Protein 2D68 (pdb70)

B-factor: mean 16.49, std 8.66, range [6.91, 99.99]

CATH classification: 1.20.960.40

Sequence (152 aa):
VNESLKKFLNTKDGRLVASLVAEFLQFFNLDFTLAVFQPETSTLEGRENLARDLGIIEAEGTVGGPLLLEVIRRWNESLKKFLNTKDGRLVASLVAEFLQFFNLDFTLAVFQPETSTLQGLEGRENLARDLGIIEAEGTVGGPLLLEVIRRW

InterPro domains:
  IPR006594 LIS1 homology motif [PS50896] (70-102)
  IPR018993 FGFR1 oncogene partner (FOP), N-terminal dimerisation domain [PF09398] (54-134)

Organism: Homo sapiens (NCBI:txid9606)

Foldseek 3Di:
DDPVLVVLCVDPVSQLVVQLVVQQCVLVVVPVVVVCVCVVSVHHDDDVVSCVVVVHDDDPVCPNHRNVVVVVVVD/DVVLVVLCVDPVSLLVVLLVLQQCVLVVVPVVNVCVCVVSVNVVHGDDQVVSCVVVVHDDDPVCPNHRNVVVVVVVD

Nearest PDB structures (foldseek):
  2d68-assembly1_B  TM=1.013E+00  e=7.608E-12  Homo sapiens
  2d68-assembly1_A  TM=9.938E-01  e=1.439E-10  Homo sapi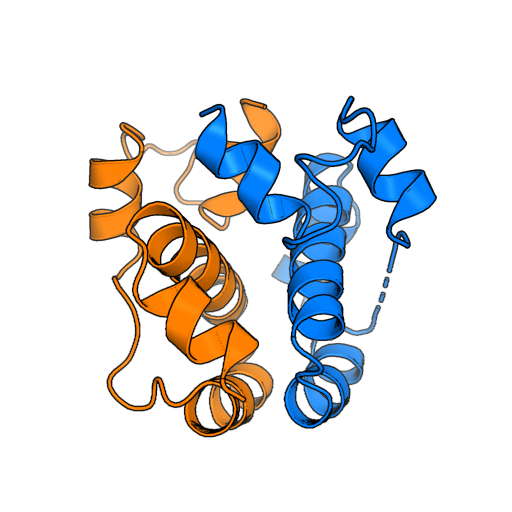ens
  2xtc-assembly1_A-2  TM=5.990E-01  e=2.863E+00  Homo sapiens
  2d68-assembly1_A  TM=1.014E+00  e=6.536E-12  Homo sapiens
  2d68-assembly1_B  TM=9.938E-01  e=3.620E-11  Homo sapiens

GO terms:
  GO:0005515 protein binding (F, IPI)
  GO:0005814 centriole (C, IDA)
  GO:0005813 centrosome (C, IDA)
  GO:0005829 cytosol (C, TAS)
  GO:0036064 ciliary basal body (C, IDA)
  GO:0048471 perinuclear region of cytoplasm (C, IDA)
  GO:0005634 nucleus (C, IDA)
  GO:0030292 protein tyrosine kinase inhibitor activity (F, IDA)
  GO:0042803 protein homodimerization activity (F, IDA)
  GO:0030307 positive regulation of cell growth (P, IDA)
  GO:0030335 positive regulation of cell migration (P, IDA)
  GO:0006469 negative regulation of protein kinase activity (P, IDA)
  GO:0008284 positive regulation of cell population proliferation (P, IDA)
  GO:0019901 protein kinase binding (F, IPI)

Radius of gyration: 14.29 Å; Cα contacts (8 Å, |Δi|>4): 156; chains: 2; bounding box: 35×33×36 Å

Secondary structure (DSSP, 8-state):
--HHHHHHHTSHHHHHHHHHHHHHHHHTT-HHHHHHHHHHHT----HHHHHHHTTPPP-TTTTTS-HHHHHHHH-/-HHHHHHHTSHHHHHHHHHHHHHHHHTT-HHHHHHHHHHHT-TT----HHHHHHHHTPPP-HHHHTS-HHHHHHHT-

Structure (mmCIF, N/CA/C/O backbone):
data_2D68
#
_entry.id   2D68
#
_cell.length_a   47.840
_cell.length_b   92.180
_cell.length_c   37.110
_cell.angle_alpha   90.00
_cell.angle_beta   90.00
_cell.angle_gamma   90.00
#
_symmetry.space_group_name_H-M   'P 21 21 2'
#
loop_
_entity.id
_entity.type
_entity.pdbx_description
1 polymer FOP
2 water water
#
loop_
_atom_site.group_PDB
_atom_site.id
_atom_site.type_symbol
_atom_site.label_atom_id
_atom_site.label_alt_id
_atom_site.label_comp_id
_atom_site.label_asym_id
_atom_site.label_entity_id
_atom_site.label_seq_id
_atom_site.pdbx_PDB_ins_code
_atom_site.Cartn_x
_atom_site.Cartn_y
_atom_site.Cartn_z
_atom_site.occupancy
_atom_site.B_iso_or_equiv
_atom_site.auth_seq_id
_atom_site.auth_comp_id
_atom_site.auth_asym_id
_atom_site.auth_atom_id
_atom_site.pdbx_PDB_model_num
ATOM 1 N N . VAL A 1 5 ? 7.079 -0.814 7.182 1.00 30.08 58 VAL A N 1
ATOM 2 C CA . VAL A 1 5 ? 8.191 0.155 7.420 1.00 30.24 58 VAL A CA 1
ATOM 3 C C . VAL A 1 5 ? 7.876 1.574 6.919 1.00 29.84 58 VAL A C 1
ATOM 4 O O . VAL A 1 5 ? 7.317 1.771 5.827 1.00 30.30 58 VAL A O 1
ATOM 8 N N . ASN A 1 6 ? 8.254 2.551 7.741 1.00 28.84 59 ASN A N 1
ATOM 9 C CA . ASN A 1 6 ? 8.039 3.971 7.478 1.00 27.76 59 ASN A CA 1
ATOM 10 C C . ASN A 1 6 ? 9.233 4.594 6.726 1.00 27.73 59 ASN A C 1
ATOM 11 O O . ASN A 1 6 ? 10.305 4.754 7.300 1.00 27.53 59 ASN A O 1
ATOM 16 N N . GLU A 1 7 ? 9.041 4.946 5.453 1.00 27.30 60 GLU A N 1
ATOM 17 C CA . GLU A 1 7 ? 10.140 5.428 4.588 1.00 26.80 60 GLU A CA 1
ATOM 18 C C . GLU A 1 7 ? 10.721 6.805 4.958 1.00 25.65 60 GLU A C 1
ATOM 19 O O . GLU A 1 7 ? 11.950 7.005 4.920 1.00 25.78 60 GLU A O 1
ATOM 25 N N . SER A 1 8 ? 9.846 7.747 5.312 1.00 23.62 61 SER A N 1
ATOM 26 C CA . SER A 1 8 ? 10.266 9.052 5.811 1.00 21.50 61 SER A CA 1
ATOM 27 C C . SER A 1 8 ? 11.085 8.842 7.080 1.00 19.67 61 SER A C 1
ATOM 28 O O . SER A 1 8 ? 12.160 9.431 7.234 1.00 19.25 61 SER A O 1
ATOM 31 N N . LEU A 1 9 ? 10.592 7.982 7.969 1.00 16.90 62 LEU A N 1
ATOM 32 C CA . LEU A 1 9 ? 11.318 7.659 9.205 1.00 15.76 62 LEU A CA 1
ATOM 33 C C . LEU A 1 9 ? 12.617 6.875 8.979 1.00 15.60 62 LEU A C 1
ATOM 34 O O . LEU A 1 9 ? 13.632 7.122 9.653 1.00 14.93 62 LEU A O 1
ATOM 39 N N . LYS A 1 10 ? 12.584 5.915 8.052 1.00 15.07 63 LYS A N 1
ATOM 40 C CA . LYS A 1 10 ? 13.786 5.161 7.699 1.00 15.43 63 LYS A CA 1
ATOM 41 C C . LYS A 1 10 ? 14.915 6.091 7.251 1.00 14.86 63 LYS A C 1
ATOM 42 O O . LYS A 1 10 ? 16.049 5.967 7.723 1.00 15.33 63 LYS A O 1
ATOM 48 N N . LYS A 1 11 ? 14.601 7.022 6.347 1.00 15.08 64 LYS A N 1
ATOM 49 C CA . LYS A 1 11 ? 15.603 7.965 5.847 1.00 15.29 64 LYS A CA 1
ATOM 50 C C . LYS A 1 11 ? 16.125 8.814 7.013 1.00 14.87 64 LYS A C 1
ATOM 51 O O . LYS A 1 11 ? 17.331 9.019 7.155 1.00 14.53 64 LYS A O 1
ATOM 57 N N . PHE A 1 12 ? 15.198 9.267 7.857 1.00 13.99 65 PHE A N 1
ATOM 58 C CA . PHE A 1 12 ? 15.523 10.079 9.030 1.00 12.55 65 PHE A CA 1
ATOM 59 C C . PHE A 1 12 ? 16.481 9.367 9.975 1.00 12.48 65 PHE A C 1
ATOM 60 O O . PHE A 1 12 ? 17.458 9.955 10.459 1.00 11.86 65 PHE A O 1
ATOM 68 N N . LEU A 1 13 ? 16.172 8.110 10.269 1.00 12.77 66 LEU A N 1
ATOM 69 C CA . LEU A 1 13 ? 17.001 7.297 11.147 1.00 13.50 66 LEU A CA 1
ATOM 70 C C . LEU A 1 13 ? 18.390 7.027 10.581 1.00 13.93 66 LEU A C 1
ATOM 71 O O . LEU A 1 13 ? 19.304 6.683 11.341 1.00 14.98 66 LEU A O 1
ATOM 76 N N . ASN A 1 14 ? 18.536 7.167 9.258 1.00 13.87 67 ASN A N 1
ATOM 77 C CA . ASN A 1 14 ? 19.827 6.978 8.593 1.00 14.45 67 ASN A CA 1
ATOM 78 C C . ASN A 1 14 ? 20.649 8.279 8.483 1.00 14.14 67 ASN A C 1
ATOM 79 O O . ASN A 1 14 ? 21.647 8.338 7.752 1.00 15.04 67 ASN A O 1
ATOM 84 N N . THR A 1 15 ? 20.217 9.317 9.199 1.00 12.87 68 THR A N 1
ATOM 85 C CA . THR A 1 15 ? 20.972 10.568 9.322 1.00 12.36 68 THR A CA 1
ATOM 86 C C . THR A 1 15 ? 21.586 10.633 10.723 1.00 12.28 68 THR A C 1
ATOM 87 O O . THR A 1 15 ? 21.065 10.021 11.682 1.00 11.89 68 THR A O 1
ATOM 91 N N . LYS A 1 16 ? 22.692 11.366 10.844 1.00 12.00 69 LYS A N 1
ATOM 92 C CA . LYS A 1 16 ? 23.350 11.535 12.147 1.00 12.57 69 LYS A CA 1
ATOM 93 C C . LYS A 1 16 ? 22.402 12.164 13.170 1.00 12.20 69 LYS A C 1
ATOM 94 O O . LYS A 1 16 ? 22.175 11.621 14.268 1.00 13.10 69 LYS A O 1
ATOM 98 N N . ASP A 1 17 ? 21.827 13.301 12.805 1.00 11.68 70 ASP A N 1
ATOM 99 C CA . ASP A 1 17 ? 20.951 14.013 13.746 1.00 11.18 70 ASP A CA 1
ATOM 100 C C . ASP A 1 17 ? 19.676 13.214 14.005 1.00 10.74 70 ASP A C 1
ATOM 101 O O . ASP A 1 17 ? 19.168 13.192 15.132 1.00 9.83 70 ASP A O 1
ATOM 106 N N . GLY A 1 18 ? 19.187 12.517 12.982 1.00 10.50 71 GLY A N 1
ATOM 107 C CA . GLY A 1 18 ? 17.970 11.706 13.128 1.00 10.06 71 GLY A CA 1
ATOM 108 C C . GLY A 1 18 ? 18.109 10.590 14.151 1.00 10.22 71 GLY A C 1
ATOM 109 O O . GLY A 1 18 ? 17.218 10.376 14.997 1.00 10.00 71 GLY A O 1
ATOM 110 N N . ARG A 1 19 ? 19.237 9.891 14.092 1.00 9.69 72 ARG A N 1
ATOM 111 C CA . ARG A 1 19 ? 19.501 8.836 15.058 1.00 10.66 72 ARG A CA 1
ATOM 112 C C . ARG A 1 19 ? 19.577 9.412 16.469 1.00 10.31 72 ARG A C 1
ATOM 113 O O . ARG A 1 19 ? 19.045 8.813 17.408 1.00 10.31 72 ARG A O 1
ATOM 121 N N . LEU A 1 20 ? 20.217 10.573 16.614 1.00 10.19 73 LEU A N 1
ATOM 122 C CA . LEU A 1 20 ? 20.296 11.215 17.938 1.00 9.93 73 LEU A CA 1
ATOM 123 C C . LEU A 1 20 ? 18.892 11.566 18.457 1.00 9.87 73 LEU A C 1
ATOM 124 O O . LEU A 1 20 ? 18.562 11.305 19.638 1.00 10.15 73 LEU A O 1
ATOM 129 N N . VAL A 1 21 ? 18.067 12.139 17.579 1.00 8.75 74 VAL A N 1
ATOM 130 C CA . VAL A 1 21 ? 16.694 12.509 17.971 1.00 9.15 74 VAL A CA 1
ATOM 131 C C . VAL A 1 21 ? 15.916 11.274 18.429 1.00 9.09 74 VAL A C 1
ATOM 132 O O . VAL A 1 21 ? 15.309 11.272 19.508 1.00 8.90 74 VAL A O 1
ATOM 136 N N . ALA A 1 22 ? 15.937 10.210 17.627 1.00 9.29 75 ALA A N 1
ATOM 137 C CA . ALA A 1 22 ? 15.180 9.004 17.982 1.00 9.65 75 ALA A CA 1
ATOM 138 C C . ALA A 1 22 ? 15.700 8.395 19.289 1.00 9.84 75 ALA A C 1
ATOM 139 O O . ALA A 1 22 ? 14.900 7.941 20.127 1.00 9.19 75 ALA A O 1
ATOM 141 N N . SER A 1 23 ? 17.021 8.432 19.474 1.00 9.35 76 SER A N 1
ATOM 142 C CA . SER A 1 23 ? 17.629 7.889 20.707 1.00 9.96 76 SER A CA 1
ATOM 143 C C . SER A 1 23 ? 17.195 8.703 21.930 1.00 8.71 76 SER A C 1
ATOM 144 O O . SER A 1 23 ? 16.927 8.137 23.000 1.00 10.08 76 SER A O 1
ATOM 147 N N . LEU A 1 24 ? 17.085 10.019 21.761 1.00 8.36 77 LEU A N 1
ATOM 148 C CA . LEU A 1 24 ? 16.577 10.891 22.829 1.00 8.39 77 LEU A CA 1
ATOM 149 C C . LEU A 1 24 ? 15.113 10.614 23.179 1.00 7.50 77 LEU A C 1
A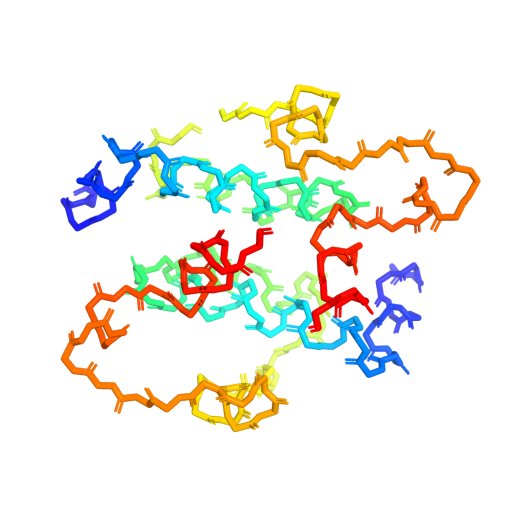TOM 150 O O . LEU A 1 24 ? 14.750 10.618 24.345 1.00 7.71 77 LEU A O 1
ATOM 155 N N . VAL A 1 25 ? 14.281 10.367 22.167 1.00 7.95 78 VAL A N 1
ATOM 156 C CA . VAL A 1 25 ? 12.871 10.017 22.400 1.00 7.14 78 VAL A CA 1
ATOM 157 C C . VAL A 1 25 ? 12.784 8.694 23.170 1.00 7.78 78 VAL A C 1
ATOM 158 O O . VAL A 1 25 ? 12.102 8.614 24.198 1.00 8.00 78 VAL A O 1
ATOM 162 N N . ALA A 1 26 ? 13.494 7.663 22.696 1.00 7.90 79 ALA A N 1
ATOM 163 C CA . ALA A 1 26 ? 13.502 6.382 23.394 1.00 8.79 79 ALA A CA 1
ATOM 164 C C . ALA A 1 26 ? 14.020 6.509 24.832 1.00 8.33 79 ALA A C 1
ATOM 165 O O . ALA A 1 26 ? 13.453 5.912 25.755 1.00 9.27 79 ALA A O 1
ATOM 167 N N . GLU A 1 27 ? 15.069 7.312 25.035 1.00 8.82 80 GLU A N 1
ATOM 168 C CA . GLU A 1 27 ? 15.607 7.488 26.398 1.00 9.36 80 GLU A CA 1
ATOM 169 C C . GLU A 1 27 ? 14.575 8.181 27.298 1.00 9.16 80 GLU A C 1
ATOM 170 O O . GLU A 1 27 ? 14.481 7.875 28.485 1.00 9.10 80 GLU A O 1
ATOM 176 N N . PHE A 1 28 ? 13.807 9.115 26.738 1.00 8.15 81 PHE A N 1
ATOM 177 C CA . PHE A 1 28 ? 12.747 9.773 27.509 1.00 7.55 81 PHE A CA 1
ATOM 178 C C . PHE A 1 28 ? 11.713 8.740 27.968 1.00 7.65 81 PHE A C 1
ATOM 179 O O . PHE A 1 28 ? 11.308 8.727 29.129 1.00 9.29 81 PHE A O 1
ATOM 187 N N . LEU A 1 29 ? 11.307 7.868 27.048 1.00 7.72 82 LEU A N 1
ATOM 188 C CA . LEU A 1 29 ? 10.302 6.853 27.360 1.00 8.50 82 LEU A CA 1
ATOM 189 C C . LEU A 1 29 ? 10.813 5.923 28.444 1.00 9.53 82 LEU A C 1
ATOM 190 O O . LEU A 1 29 ? 10.088 5.585 29.382 1.00 10.18 82 LEU A O 1
ATOM 195 N N . GLN A 1 30 ? 12.083 5.540 28.331 1.00 9.37 83 GLN A N 1
ATOM 196 C CA . GLN A 1 30 ? 12.700 4.656 29.317 1.00 11.44 83 GLN A CA 1
ATOM 197 C C . GLN A 1 30 ? 12.766 5.332 30.668 1.00 10.69 83 GLN A C 1
ATOM 198 O O . GLN A 1 30 ? 12.505 4.698 31.696 1.00 11.08 83 GLN A O 1
ATOM 204 N N . PHE A 1 31 ? 13.108 6.619 30.676 1.00 10.06 84 PHE A N 1
ATOM 205 C CA . PHE A 1 31 ? 13.322 7.331 31.924 1.00 10.34 84 PHE A CA 1
ATOM 206 C C . PHE A 1 31 ? 12.063 7.367 32.784 1.00 10.71 84 PHE A C 1
ATOM 207 O O . PHE A 1 31 ? 12.137 7.274 34.016 1.00 11.39 84 PHE A O 1
ATOM 215 N N . PHE A 1 32 ? 10.913 7.490 32.134 1.00 10.50 85 PHE A N 1
ATOM 216 C CA . PHE A 1 3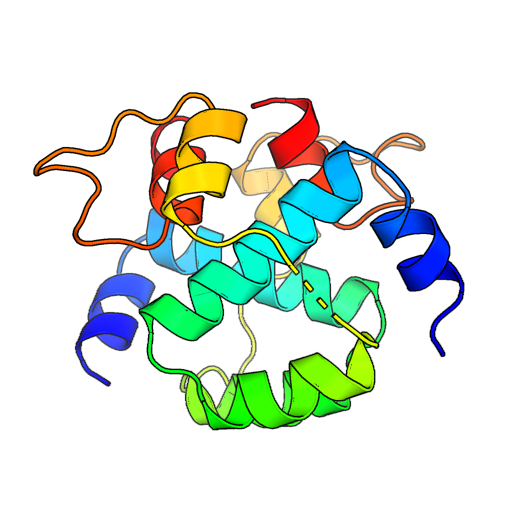2 ? 9.639 7.553 32.863 1.00 10.92 85 PHE A CA 1
ATOM 217 C C . PHE A 1 32 ? 8.897 6.217 32.869 1.00 11.16 85 PHE A C 1
ATOM 218 O O . PHE A 1 32 ? 7.700 6.171 33.173 1.00 11.34 85 PHE A O 1
ATOM 226 N N . ASN A 1 33 ? 9.627 5.139 32.564 1.00 11.23 86 ASN A N 1
ATOM 227 C CA . ASN A 1 33 ? 9.060 3.780 32.577 1.00 12.14 86 ASN A CA 1
ATOM 228 C C . ASN A 1 33 ? 7.762 3.701 31.783 1.00 12.16 86 ASN A C 1
ATOM 229 O O . ASN A 1 33 ? 6.760 3.098 32.223 1.00 12.40 86 ASN A O 1
ATOM 234 N N . LEU A 1 34 ? 7.796 4.295 30.593 1.00 11.49 87 LEU A N 1
ATOM 235 C CA . LEU A 1 34 ? 6.631 4.295 29.719 1.00 10.39 87 LEU A CA 1
ATOM 236 C C . LEU A 1 34 ? 6.712 3.026 28.873 1.00 11.14 87 LEU A C 1
ATOM 237 O O . LEU A 1 34 ? 6.955 3.049 27.663 1.00 11.00 87 LEU A O 1
ATOM 242 N N . ASP A 1 35 ? 6.525 1.905 29.561 1.00 11.63 88 ASP A N 1
ATOM 243 C CA . ASP A 1 35 ? 6.859 0.613 28.995 1.00 12.57 88 ASP A CA 1
ATOM 244 C C . ASP A 1 35 ? 5.867 0.131 27.956 1.00 12.00 88 ASP A C 1
ATOM 245 O O . ASP A 1 35 ? 6.260 -0.539 27.000 1.00 12.23 88 ASP A O 1
ATOM 250 N N . PHE A 1 36 ? 4.597 0.479 28.129 1.00 11.77 89 PHE A N 1
ATOM 251 C CA . PHE A 1 36 ? 3.617 0.126 27.101 1.00 11.94 89 PHE A CA 1
ATOM 252 C C . PHE A 1 36 ? 3.864 0.936 25.835 1.00 11.26 89 PHE A C 1
ATOM 253 O O . PHE A 1 36 ? 3.763 0.409 24.722 1.00 11.58 89 PHE A O 1
ATOM 261 N N . THR A 1 37 ? 4.231 2.210 26.008 1.00 11.10 90 THR A N 1
ATOM 262 C CA . THR A 1 37 ? 4.579 3.046 24.865 1.00 10.55 90 THR A CA 1
ATOM 263 C C . THR A 1 37 ? 5.785 2.474 24.134 1.00 10.30 90 THR A C 1
ATOM 264 O O . THR A 1 37 ? 5.780 2.399 22.895 1.00 10.84 90 THR A O 1
ATOM 268 N N . LEU A 1 38 ? 6.795 2.046 24.891 1.00 10.49 91 LEU A N 1
ATOM 269 C CA . LEU A 1 38 ? 7.971 1.435 24.286 1.00 11.19 91 LEU A CA 1
ATOM 270 C C . LEU A 1 38 ? 7.625 0.172 23.509 1.00 10.60 91 LEU A C 1
ATOM 271 O O . LEU A 1 38 ? 8.230 -0.085 22.460 1.00 12.22 91 LEU A O 1
ATOM 276 N N . ALA A 1 39 ? 6.659 -0.602 24.015 1.00 11.29 92 ALA A N 1
ATOM 277 C CA . ALA A 1 39 ? 6.265 -1.861 23.375 1.00 11.95 92 ALA A CA 1
ATOM 278 C C . ALA A 1 39 ? 5.707 -1.652 21.968 1.00 12.27 92 ALA A C 1
ATOM 279 O O . ALA A 1 39 ? 5.829 -2.531 21.102 1.00 12.86 92 ALA A O 1
ATOM 281 N N . VAL A 1 40 ? 5.082 -0.491 21.750 1.00 11.81 93 VAL A N 1
ATOM 282 C CA . VAL A 1 40 ? 4.577 -0.116 20.433 1.00 11.60 93 VAL A CA 1
ATOM 283 C C . VAL A 1 40 ? 5.602 0.687 19.617 1.00 11.70 93 VAL A C 1
ATOM 284 O O . VAL A 1 40 ? 5.706 0.513 18.403 1.00 12.07 93 VAL A O 1
ATOM 288 N N . PHE A 1 41 ? 6.362 1.540 20.297 1.00 10.97 94 PHE A N 1
ATOM 289 C CA . PHE A 1 41 ? 7.379 2.370 19.653 1.00 12.28 94 PHE A CA 1
ATOM 290 C C . PHE A 1 41 ? 8.398 1.529 18.890 1.00 12.61 94 PHE A C 1
ATOM 291 O O . PHE A 1 41 ? 8.714 1.830 17.740 1.00 12.69 94 PHE A O 1
ATOM 299 N N . GLN A 1 42 ? 8.889 0.470 19.532 1.00 13.30 95 GLN A N 1
ATOM 300 C CA . GLN A 1 42 ? 9.900 -0.388 18.947 1.00 15.33 95 GLN A CA 1
ATOM 301 C C . GLN A 1 42 ? 9.451 -0.971 17.575 1.00 14.69 95 GLN A C 1
ATOM 302 O O . GLN A 1 42 ? 10.092 -0.702 16.550 1.00 16.26 95 GLN A O 1
ATOM 308 N N . PRO A 1 43 ? 8.327 -1.707 17.526 1.00 14.46 96 PRO A N 1
ATOM 309 C CA . PRO A 1 43 ? 7.898 -2.156 16.196 1.00 13.99 96 PRO A CA 1
ATOM 310 C C . PRO A 1 43 ? 7.420 -1.070 15.227 1.00 13.92 96 PRO A C 1
ATOM 311 O O . PRO A 1 43 ? 7.605 -1.228 14.014 1.00 15.17 96 PRO A O 1
ATOM 315 N N . GLU A 1 44 ? 6.817 0.013 15.723 1.00 13.33 97 GLU A N 1
ATOM 316 C CA . GLU A 1 44 ? 6.250 0.998 14.808 1.00 13.22 97 GLU A CA 1
ATOM 317 C C . GLU A 1 44 ? 7.376 1.758 14.109 1.00 13.29 97 GLU A C 1
ATOM 318 O O . GLU A 1 44 ? 7.204 2.226 12.970 1.00 13.98 97 GLU A O 1
ATOM 324 N N . THR A 1 45 ? 8.522 1.871 14.783 1.00 13.35 98 THR A N 1
ATOM 325 C CA . THR A 1 45 ? 9.686 2.588 14.225 1.00 14.44 98 THR A CA 1
ATOM 326 C C . THR A 1 45 ? 10.743 1.682 13.587 1.00 16.13 98 THR A C 1
ATOM 327 O O . THR A 1 45 ? 11.730 2.171 13.017 1.00 16.74 98 THR A O 1
ATOM 331 N N . SER A 1 46 ? 10.544 0.369 13.699 1.00 17.73 99 SER A N 1
ATOM 332 C CA . SER A 1 46 ? 11.531 -0.621 13.253 1.00 19.74 99 SER A CA 1
ATOM 333 C C . SER A 1 46 ? 12.899 -0.436 13.928 1.00 21.14 99 SER A C 1
ATOM 334 O O . SER A 1 46 ? 13.940 -0.708 13.321 1.00 22.15 99 SER A O 1
ATOM 337 N N . THR A 1 47 ? 12.894 0.027 15.179 1.00 22.10 100 THR A N 1
ATOM 338 C CA . THR A 1 47 ? 14.135 0.203 15.948 1.00 23.29 100 THR A CA 1
ATOM 339 C C . THR A 1 47 ? 14.306 -0.908 16.991 1.00 24.76 100 THR A C 1
ATOM 340 O O . THR A 1 47 ? 13.619 -0.934 18.027 1.00 27.13 100 THR A O 1
ATOM 344 N N . LEU A 1 51 ? 18.673 1.586 19.339 1.00 24.24 104 LEU A N 1
ATOM 345 C CA . LEU A 1 51 ? 19.076 2.982 19.465 1.00 24.20 104 LEU A CA 1
ATOM 346 C C . LEU A 1 51 ? 20.146 3.176 20.544 1.00 24.82 104 LEU A C 1
ATOM 347 O O . LEU A 1 51 ? 20.434 2.262 21.323 1.00 25.05 104 LEU A O 1
ATOM 352 N N . GLU A 1 52 ? 20.739 4.367 20.584 1.00 25.45 105 GLU A N 1
ATOM 353 C CA . GLU A 1 52 ? 21.858 4.632 21.490 1.00 25.72 105 GLU A CA 1
ATOM 354 C C . GLU A 1 52 ? 21.396 4.775 22.935 1.00 25.04 105 GLU A C 1
ATOM 355 O O . GLU A 1 52 ? 20.498 5.568 23.219 1.00 25.25 105 GLU A O 1
ATOM 361 N N . GLY A 1 53 ? 22.016 4.009 23.835 1.00 24.11 106 GLY A N 1
ATOM 362 C CA . GLY A 1 53 ? 21.693 4.035 25.268 1.00 22.69 106 GLY A CA 1
ATOM 363 C C . GLY A 1 53 ? 22.181 5.316 25.922 1.00 21.19 106 GLY A C 1
ATOM 364 O O . GLY A 1 53 ? 22.935 6.071 25.306 1.00 20.52 106 GLY A O 1
ATOM 365 N N . ARG A 1 54 ? 21.770 5.551 27.174 1.00 20.73 107 ARG A N 1
ATOM 366 C CA . ARG A 1 54 ? 22.025 6.839 27.846 1.00 18.71 107 ARG A CA 1
ATOM 367 C C . ARG A 1 54 ? 23.490 7.293 27.978 1.00 18.86 107 ARG A C 1
ATOM 368 O O . ARG A 1 54 ? 23.774 8.445 27.694 1.00 17.01 107 ARG A O 1
ATOM 376 N N . GLU A 1 55 ? 24.398 6.418 28.421 1.00 18.82 108 GLU A N 1
ATOM 377 C CA . GLU A 1 55 ? 25.824 6.774 28.538 1.00 19.83 108 GLU A CA 1
ATOM 378 C C . GLU A 1 55 ? 26.418 7.264 27.210 1.00 18.79 108 GLU A C 1
ATOM 379 O O . GLU A 1 55 ? 27.053 8.325 27.164 1.00 18.76 108 GLU A O 1
ATOM 385 N N . ASN A 1 56 ? 26.223 6.486 26.144 1.00 18.38 109 ASN A N 1
ATOM 386 C CA . ASN A 1 56 ? 26.724 6.847 24.814 1.00 17.74 109 ASN A CA 1
ATOM 387 C C . ASN A 1 56 ? 26.044 8.105 24.275 1.00 16.06 109 ASN A C 1
ATOM 388 O O . ASN A 1 56 ? 26.681 8.953 23.642 1.00 15.43 109 ASN A O 1
ATOM 393 N N . LEU A 1 57 ? 24.750 8.231 24.556 1.00 14.51 110 LEU A N 1
ATOM 394 C CA . LEU A 1 57 ? 23.983 9.367 24.119 1.00 13.74 110 LEU A CA 1
ATOM 395 C C . LEU A 1 57 ? 24.434 10.654 24.804 1.00 13.13 110 LEU A C 1
ATOM 396 O O . LEU A 1 57 ? 24.554 11.685 24.143 1.00 13.13 110 LEU A O 1
ATOM 401 N N . ALA A 1 58 ? 24.669 10.605 26.120 1.00 12.41 111 ALA A N 1
ATOM 402 C CA . ALA A 1 58 ? 25.151 11.793 26.826 1.00 12.88 111 ALA A CA 1
ATOM 403 C C . ALA A 1 58 ? 26.501 12.223 26.252 1.00 13.39 111 ALA A C 1
ATOM 404 O O . ALA A 1 58 ? 26.715 13.398 25.995 1.00 13.43 111 ALA A O 1
ATOM 406 N N . ARG A 1 59 ? 27.384 11.259 26.012 1.00 15.03 112 ARG A N 1
ATOM 407 C CA . ARG A 1 59 ? 28.680 11.570 25.398 1.00 16.42 112 ARG A CA 1
ATOM 408 C C . ARG A 1 59 ? 28.494 12.244 24.025 1.00 16.00 112 ARG A C 1
ATOM 409 O O . ARG A 1 59 ? 29.129 13.268 23.722 1.00 16.59 112 ARG A O 1
ATOM 417 N N . ASP A 1 60 ? 27.598 11.694 23.209 1.00 16.08 113 ASP A N 1
ATOM 418 C CA . ASP A 1 60 ? 27.379 12.227 21.861 1.00 16.81 113 ASP A CA 1
ATOM 419 C C . ASP A 1 60 ? 26.863 13.666 21.913 1.00 16.38 113 ASP A C 1
ATOM 420 O O . ASP A 1 60 ? 27.151 14.485 21.031 1.00 16.47 113 ASP A O 1
ATOM 425 N N . LEU A 1 61 ? 26.140 13.983 22.982 1.00 14.62 114 LEU A N 1
ATOM 426 C CA . LEU A 1 61 ? 25.477 15.272 23.123 1.00 14.18 114 LEU A CA 1
ATOM 427 C C . LEU A 1 61 ? 26.282 16.253 23.954 1.00 13.77 114 LEU A C 1
ATOM 428 O O . LEU A 1 61 ? 25.819 17.357 24.233 1.00 13.44 114 LEU A O 1
ATOM 433 N N . GLY A 1 62 ? 27.476 15.830 24.369 1.00 13.83 115 GLY A N 1
ATOM 434 C CA . GLY A 1 62 ? 28.364 16.696 25.140 1.00 14.56 115 GLY A CA 1
ATOM 435 C C . GLY A 1 62 ? 27.799 17.026 26.508 1.00 15.30 115 GLY A C 1
ATOM 436 O O . GLY A 1 62 ? 28.032 18.116 27.038 1.00 15.59 115 GLY A O 1
ATOM 437 N N . ILE A 1 63 ? 27.034 16.083 27.060 1.00 14.40 116 ILE A N 1
ATOM 438 C CA . ILE A 1 63 ? 26.420 16.245 28.374 1.00 15.55 116 ILE A CA 1
ATOM 439 C C . ILE A 1 63 ? 27.236 15.438 29.383 1.00 15.43 116 ILE A C 1
ATOM 440 O O . ILE A 1 63 ? 27.397 14.215 29.254 1.00 15.44 116 ILE A O 1
ATOM 445 N N . ILE A 1 64 ? 27.771 16.137 30.383 1.00 16.91 117 ILE A N 1
ATOM 446 C CA . ILE A 1 64 ? 28.533 15.484 31.439 1.00 17.79 117 ILE A CA 1
ATOM 447 C C . ILE A 1 64 ? 27.553 15.148 32.556 1.00 18.00 117 ILE A C 1
ATOM 448 O O . ILE A 1 64 ? 26.946 16.039 33.144 1.00 18.04 117 ILE A O 1
ATOM 453 N N . GLU A 1 65 ? 27.386 13.855 32.813 1.00 18.20 118 GLU A N 1
ATOM 454 C CA . GLU A 1 65 ? 26.435 13.388 33.818 1.00 18.71 118 GLU A CA 1
ATOM 455 C C . GLU A 1 65 ? 26.896 13.722 35.225 1.00 18.94 118 GLU A C 1
ATOM 456 O O . GLU A 1 65 ? 28.046 13.448 35.602 1.00 19.51 118 GLU A O 1
ATOM 462 N N . ALA A 1 66 ? 25.990 14.340 35.981 1.00 18.05 119 ALA A N 1
ATOM 463 C CA . ALA A 1 66 ? 26.270 14.780 37.348 1.00 17.62 119 ALA A CA 1
ATOM 464 C C . ALA A 1 66 ? 24.985 14.828 38.171 1.00 17.56 119 ALA A C 1
ATOM 465 O O . ALA A 1 66 ? 23.907 14.484 37.683 1.00 16.72 119 ALA A O 1
ATOM 467 N N . GLU A 1 67 ? 25.101 15.281 39.415 1.00 17.41 120 GLU A N 1
ATOM 468 C CA . GLU A 1 67 ? 23.946 15.381 40.307 1.00 17.73 120 GLU A CA 1
ATOM 469 C C . GLU A 1 67 ? 22.766 16.118 39.673 1.00 16.76 120 GLU A C 1
ATOM 470 O O . GLU A 1 67 ? 21.614 15.731 39.871 1.00 16.15 120 GLU A O 1
ATOM 476 N N . GLY A 1 68 ? 23.061 17.157 38.891 1.00 16.20 121 GLY A N 1
ATOM 477 C CA . GLY A 1 68 ? 22.032 17.997 38.309 1.00 16.12 121 GLY A CA 1
ATOM 478 C C . GLY A 1 68 ? 21.370 17.439 37.068 1.00 16.11 121 GLY A C 1
ATOM 479 O O . GLY A 1 68 ? 20.382 18.010 36.604 1.00 16.81 121 GLY A O 1
ATOM 480 N N . THR A 1 69 ? 21.906 16.344 36.527 1.00 15.59 122 THR A N 1
ATOM 481 C CA . THR A 1 69 ? 21.352 15.765 35.284 1.00 14.93 122 THR A CA 1
ATOM 482 C C . THR A 1 69 ? 20.701 14.392 35.489 1.00 14.96 122 THR A C 1
ATOM 483 O O . THR A 1 69 ? 19.786 14.006 34.737 1.00 14.49 122 THR A O 1
ATOM 487 N N . VAL A 1 70 ? 21.172 13.649 36.489 1.00 14.52 123 VAL A N 1
ATOM 488 C CA . VAL A 1 70 ? 20.759 12.249 36.666 1.00 14.97 123 VAL A CA 1
ATOM 489 C C . VAL A 1 70 ? 19.259 12.081 36.972 1.00 14.51 123 VA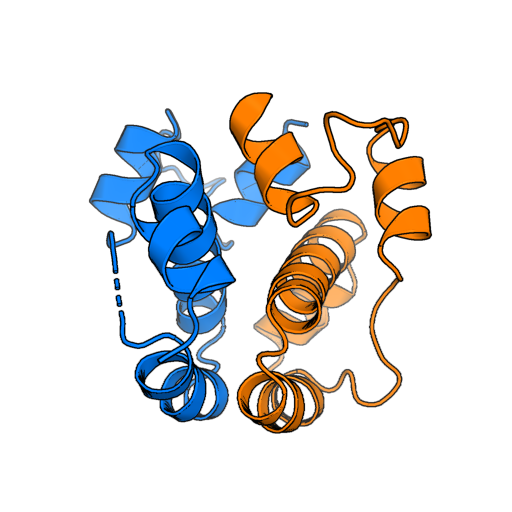L A C 1
ATOM 490 O O . VAL A 1 70 ? 18.667 11.000 36.727 1.00 14.92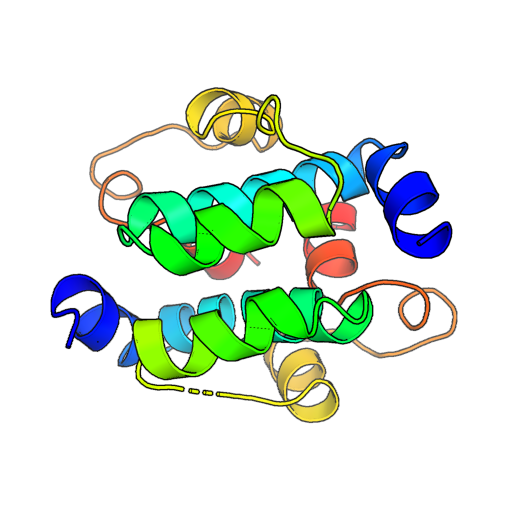 123 VAL A O 1
ATOM 494 N N . GLY A 1 71 ? 18.651 13.149 37.479 1.00 13.64 124 GLY A N 1
ATOM 495 C CA . GLY A 1 71 ? 17.260 13.097 37.919 1.00 13.41 124 GLY A CA 1
ATOM 496 C C . GLY A 1 71 ? 16.239 13.410 36.854 1.00 13.09 124 GLY A C 1
ATOM 497 O O . GLY A 1 71 ? 15.038 13.471 37.150 1.00 13.93 124 GLY A O 1
ATOM 498 N N . GLY A 1 72 ? 16.710 13.619 35.623 1.00 11.53 125 GLY A N 1
ATOM 499 C CA . GLY A 1 72 ? 15.813 13.876 34.499 1.00 10.20 125 GLY A CA 1
ATOM 500 C C . GLY A 1 72 ? 16.260 13.154 33.235 1.00 9.27 125 GLY A C 1
ATOM 501 O O . GLY A 1 72 ? 17.387 12.660 33.165 1.00 9.31 125 GLY A O 1
ATOM 502 N N . PRO A 1 73 ? 15.379 13.112 32.224 1.00 8.95 126 PRO A N 1
ATOM 503 C CA . PRO A 1 73 ? 15.771 12.532 30.937 1.00 8.99 126 PRO A CA 1
ATOM 504 C C . PRO A 1 73 ? 16.803 13.445 30.281 1.00 9.42 126 PRO A C 1
ATOM 505 O O . PRO A 1 73 ? 16.847 14.639 30.596 1.00 9.40 126 PRO A O 1
ATOM 509 N N . LEU A 1 74 ? 17.627 12.909 29.381 1.00 9.75 127 LEU A N 1
ATOM 510 C CA . LEU A 1 74 ? 18.658 13.740 28.749 1.00 9.86 127 LEU A CA 1
ATOM 511 C C . LEU A 1 74 ? 18.055 14.925 27.979 1.00 9.56 127 LEU A C 1
ATOM 512 O O . LEU A 1 74 ? 18.638 16.010 27.947 1.00 9.22 127 LEU A O 1
ATOM 517 N N . LEU A 1 75 ? 16.872 14.740 27.378 1.00 9.40 128 LEU A N 1
ATOM 518 C CA . LEU A 1 75 ? 16.221 15.838 26.675 1.00 10.65 128 LEU A CA 1
ATOM 519 C C . LEU A 1 75 ? 15.986 17.039 27.583 1.00 10.10 128 LEU A C 1
ATOM 520 O O . LEU A 1 75 ? 15.937 18.171 27.109 1.00 10.12 128 LEU A O 1
ATOM 525 N N . LEU A 1 76 ? 15.829 16.794 28.888 1.00 9.13 129 LEU A N 1
ATOM 526 C CA . LEU A 1 76 ? 15.640 17.909 29.820 1.00 10.02 129 LEU A CA 1
ATOM 527 C C . LEU A 1 76 ? 16.877 18.798 29.874 1.00 9.97 129 LEU A C 1
ATOM 528 O O . LEU A 1 76 ? 16.755 20.007 29.965 1.00 10.70 129 LEU A O 1
ATOM 533 N N . GLU A 1 77 ? 18.063 18.192 29.844 1.00 10.52 130 GLU A N 1
ATOM 534 C CA . GLU A 1 77 ? 19.285 18.986 29.909 1.00 11.87 130 GLU A CA 1
ATOM 535 C C . GLU A 1 77 ? 19.413 19.878 28.673 1.00 11.90 130 GLU A C 1
ATOM 536 O O . GLU A 1 77 ? 19.762 21.059 28.767 1.00 12.98 130 GLU A O 1
ATOM 542 N N . VAL A 1 78 ? 19.065 19.317 27.516 1.00 11.47 131 VAL A N 1
ATOM 543 C CA . VAL A 1 78 ? 19.064 20.082 26.268 1.00 11.71 131 VAL A CA 1
ATOM 544 C C . VAL A 1 78 ? 18.119 21.284 26.351 1.00 12.20 131 VAL A C 1
ATOM 545 O O . VAL A 1 78 ? 18.495 22.416 26.056 1.00 12.49 131 VAL A O 1
ATOM 549 N N . ILE A 1 79 ? 16.882 21.042 26.775 1.00 11.77 132 ILE A N 1
ATOM 550 C CA . ILE A 1 79 ? 15.890 22.117 26.870 1.00 13.16 132 ILE A CA 1
ATOM 551 C C . ILE A 1 79 ? 16.223 23.164 27.954 1.00 14.16 132 ILE A C 1
ATOM 552 O O . ILE A 1 79 ? 16.043 24.372 27.760 1.00 14.22 132 ILE A O 1
ATOM 557 N N . ARG A 1 80 ? 16.740 22.692 29.080 1.00 14.42 133 ARG A N 1
ATOM 558 C CA . ARG A 1 80 ? 17.166 23.563 30.160 1.00 16.61 133 ARG A CA 1
ATOM 559 C C . ARG A 1 80 ? 18.226 24.561 29.682 1.00 15.50 133 ARG A C 1
ATOM 560 O O . ARG A 1 80 ? 18.245 25.707 30.131 1.00 17.10 133 ARG A O 1
ATOM 568 N N . ARG A 1 81 ? 19.092 24.126 28.763 1.00 15.36 134 ARG A N 1
ATOM 569 C CA . ARG A 1 81 ? 20.252 24.930 28.346 1.00 16.15 134 ARG A CA 1
ATOM 570 C C . ARG A 1 81 ? 20.068 25.591 26.964 1.00 16.77 134 ARG A C 1
ATOM 571 O O . ARG A 1 81 ? 20.971 26.278 26.452 1.00 16.85 134 ARG A O 1
ATOM 579 N N . TRP A 1 82 ? 18.889 25.384 26.377 1.00 17.29 135 TRP A N 1
ATOM 580 C CA . TRP A 1 82 ? 18.489 25.999 25.114 1.00 18.76 135 TRP A CA 1
ATOM 581 C C . TRP A 1 82 ? 18.482 27.517 25.178 1.00 19.82 135 TRP A C 1
ATOM 582 O O . TRP A 1 82 ? 19.107 28.167 24.344 1.00 21.42 135 TRP A O 1
ATOM 594 N N . ASN B 1 6 ? 2.318 7.430 38.436 1.00 27.65 59 ASN B N 1
ATOM 595 C CA . ASN B 1 6 ? 3.621 7.984 37.942 1.00 27.11 59 ASN B CA 1
ATOM 596 C C . ASN B 1 6 ? 3.839 9.428 38.402 1.00 27.00 59 ASN B C 1
ATOM 597 O O . ASN B 1 6 ? 3.719 10.375 37.611 1.00 27.06 59 ASN B O 1
ATOM 602 N N . GLU B 1 7 ? 4.161 9.583 39.684 1.00 27.09 60 GLU B N 1
ATOM 603 C CA . GLU B 1 7 ? 4.405 10.899 40.276 1.00 27.02 60 GLU B CA 1
ATOM 604 C C . GLU B 1 7 ? 5.601 11.625 39.678 1.00 26.01 60 GLU B C 1
ATOM 605 O O . GLU B 1 7 ? 5.586 12.851 39.564 1.00 26.54 60 GLU B O 1
ATOM 611 N N . SER B 1 8 ? 6.633 10.874 39.302 1.00 24.58 61 SER B N 1
ATOM 612 C CA . SER B 1 8 ? 7.828 11.463 38.707 1.00 22.79 61 SER B CA 1
ATOM 613 C C . SER B 1 8 ? 7.447 12.212 37.431 1.00 21.05 61 SER B C 1
ATOM 614 O O . SER B 1 8 ? 7.853 13.363 37.243 1.00 20.13 61 SER B O 1
ATOM 617 N N . LEU B 1 9 ? 6.659 11.570 36.565 1.00 19.13 62 LEU B N 1
ATOM 618 C CA . LEU B 1 9 ? 6.219 12.231 35.329 1.00 17.96 62 LEU B CA 1
ATOM 619 C C . LEU B 1 9 ? 5.270 13.390 35.585 1.00 18.00 62 LEU B C 1
ATOM 620 O O . LEU B 1 9 ? 5.348 14.425 34.916 1.00 17.49 62 LEU B O 1
ATOM 625 N N . LYS B 1 10 ? 4.358 13.215 36.542 1.00 17.78 63 LYS B N 1
ATOM 626 C CA . LYS B 1 10 ? 3.398 14.263 36.864 1.00 18.50 63 LYS B CA 1
ATOM 627 C C . LYS B 1 10 ? 4.124 15.535 37.301 1.00 17.60 63 LYS B C 1
ATOM 628 O O . LYS B 1 10 ? 3.796 16.636 36.830 1.00 17.46 63 LYS B O 1
ATOM 634 N N . LYS B 1 11 ? 5.110 15.378 38.184 1.00 17.76 64 LYS B N 1
ATOM 635 C CA . LYS B 1 11 ? 5.907 16.514 38.661 1.00 17.95 64 LYS B CA 1
ATOM 636 C C . LYS B 1 11 ? 6.673 17.145 37.505 1.00 17.69 64 LYS B C 1
ATOM 637 O O . LYS B 1 11 ? 6.773 18.367 37.413 1.00 18.14 64 LYS B O 1
ATOM 643 N N . PHE B 1 12 ? 7.197 16.298 36.624 1.00 17.12 65 PHE B N 1
ATOM 644 C CA . PHE B 1 12 ? 7.951 16.744 35.456 1.00 16.70 65 PHE B CA 1
ATOM 645 C C . PHE B 1 12 ? 7.074 17.573 34.535 1.00 16.31 65 PHE B C 1
ATOM 646 O O . PHE B 1 12 ? 7.473 18.661 34.110 1.00 16.35 65 PHE B O 1
ATOM 654 N N . LEU B 1 13 ? 5.871 17.076 34.240 1.00 16.09 66 LEU B N 1
ATOM 655 C CA . LEU B 1 13 ? 4.922 17.801 33.398 1.00 17.02 66 LEU B CA 1
ATOM 656 C C . LEU B 1 13 ? 4.380 19.079 34.043 1.00 17.56 66 LEU B C 1
ATOM 657 O O . LEU B 1 13 ? 3.834 19.934 33.367 1.00 18.55 66 LEU B O 1
ATOM 662 N N . ASN B 1 14 ? 4.537 19.195 35.359 1.00 17.89 67 ASN B N 1
ATOM 663 C CA . ASN B 1 14 ? 4.127 20.405 36.056 1.00 18.49 67 ASN B CA 1
ATOM 664 C C . ASN B 1 14 ? 5.228 21.469 36.091 1.00 17.92 67 ASN B C 1
ATOM 665 O O . ASN B 1 14 ? 5.080 22.505 36.740 1.00 17.42 67 ASN B O 1
ATOM 670 N N . THR B 1 15 ? 6.320 21.208 35.368 1.00 16.73 68 THR B N 1
ATOM 671 C CA . THR B 1 15 ? 7.359 22.207 35.122 1.00 15.96 68 THR B CA 1
ATOM 672 C C . THR B 1 15 ? 7.285 22.705 33.677 1.00 14.95 68 THR B C 1
ATOM 673 O O . THR B 1 15 ? 6.897 21.955 32.760 1.00 13.93 68 THR B O 1
ATOM 677 N N . LYS B 1 16 ? 7.643 23.966 33.468 1.00 15.00 69 LYS B N 1
ATOM 678 C CA . LYS B 1 16 ? 7.641 24.517 32.120 1.00 14.18 69 LYS B CA 1
ATOM 679 C C . LYS B 1 16 ? 8.559 23.724 31.178 1.00 13.83 69 LYS B C 1
ATOM 680 O O . LYS B 1 16 ? 8.144 23.354 30.079 1.00 12.54 69 LYS B O 1
ATOM 683 N N . ASP B 1 17 ? 9.794 23.466 31.615 1.00 12.79 70 ASP B N 1
ATOM 684 C CA . ASP B 1 17 ? 10.751 22.752 30.764 1.00 12.59 70 ASP B CA 1
ATOM 685 C C . ASP B 1 17 ? 10.282 21.328 30.485 1.00 11.88 70 ASP B C 1
ATOM 686 O O . ASP B 1 17 ? 10.414 20.824 29.363 1.00 11.57 70 ASP B O 1
ATOM 691 N N . GLY B 1 18 ? 9.722 20.685 31.502 1.00 11.00 71 GLY B N 1
ATOM 692 C CA . GLY B 1 18 ? 9.269 19.299 31.364 1.00 11.09 71 GLY B CA 1
ATOM 693 C C . GLY B 1 18 ? 8.112 19.165 30.394 1.00 11.18 71 GLY B C 1
ATOM 694 O O . GLY B 1 18 ? 8.062 18.235 29.556 1.00 10.94 71 GLY B O 1
ATOM 695 N N . ARG B 1 19 ? 7.162 20.085 30.501 1.00 11.44 72 ARG B N 1
ATOM 696 C CA . ARG B 1 19 ? 6.050 20.064 29.585 1.00 12.36 72 ARG B CA 1
ATOM 697 C C . ARG B 1 19 ? 6.539 20.308 28.149 1.00 11.74 72 ARG B C 1
ATOM 698 O O . ARG B 1 19 ? 6.032 19.690 27.200 1.00 12.16 72 ARG B O 1
ATOM 706 N N . LEU B 1 20 ? 7.531 21.187 27.985 1.00 10.98 73 LEU B N 1
ATOM 707 C CA . LEU B 1 20 ? 8.116 21.421 26.660 1.00 11.04 73 LEU B CA 1
ATOM 708 C C . LEU B 1 20 ? 8.805 20.157 26.118 1.00 10.60 73 LEU B C 1
ATOM 709 O O . LEU B 1 20 ? 8.596 19.778 24.965 1.00 10.42 73 LEU B O 1
ATOM 714 N N . VAL B 1 21 ? 9.612 19.505 26.951 1.00 8.88 74 VAL B N 1
ATOM 715 C CA . VAL B 1 21 ? 10.238 18.225 26.556 1.00 8.42 74 VAL B CA 1
ATOM 716 C C . VAL B 1 21 ? 9.186 17.211 26.086 1.00 7.88 74 VAL B C 1
ATOM 717 O O . VAL B 1 21 ? 9.284 16.637 24.973 1.00 8.54 74 VAL B O 1
ATOM 721 N N . ALA B 1 22 ? 8.177 16.984 26.925 1.00 7.68 75 ALA B N 1
ATOM 722 C CA . ALA B 1 22 ? 7.161 15.979 26.587 1.00 7.45 75 ALA B CA 1
ATOM 723 C C . ALA B 1 22 ? 6.381 16.346 25.324 1.00 7.53 75 ALA B C 1
ATOM 724 O O . ALA B 1 22 ? 6.123 15.489 24.480 1.00 7.70 75 ALA B O 1
ATOM 726 N N . SER B 1 23 ? 6.050 17.626 25.183 1.00 7.50 76 SER B N 1
ATOM 727 C CA . SER B 1 23 ? 5.389 18.108 23.965 1.00 7.19 76 SER B CA 1
ATOM 728 C C . SER B 1 23 ? 6.247 17.861 22.715 1.00 7.18 76 SER B C 1
ATOM 729 O O . SER B 1 23 ? 5.726 17.467 21.667 1.00 7.92 76 SER B O 1
ATOM 732 N N . LEU B 1 24 ? 7.562 18.058 22.832 1.00 7.52 77 LEU B N 1
ATOM 733 C CA . LEU B 1 24 ? 8.464 17.779 21.699 1.00 7.03 77 LEU B CA 1
ATOM 734 C C . LEU B 1 24 ? 8.489 16.297 21.340 1.00 7.65 77 LEU B C 1
ATOM 735 O O . LEU B 1 24 ? 8.563 15.932 20.150 1.00 8.24 77 LEU B O 1
ATOM 740 N N . VAL B 1 25 ? 8.450 15.434 22.351 1.00 7.60 78 VAL B N 1
ATOM 741 C CA . VAL B 1 25 ? 8.359 13.990 22.107 1.00 7.43 78 VAL B CA 1
ATOM 742 C C . VAL B 1 25 ? 7.047 13.634 21.383 1.00 7.34 78 VAL B C 1
ATOM 743 O O . VAL B 1 25 ? 7.076 12.940 20.355 1.00 7.84 78 VAL B O 1
ATOM 747 N N . ALA B 1 26 ? 5.917 14.141 21.874 1.00 7.25 79 ALA B N 1
ATOM 748 C CA . ALA B 1 26 ? 4.632 13.904 21.196 1.00 8.03 79 ALA B CA 1
ATOM 749 C C . ALA B 1 26 ? 4.654 14.419 19.750 1.00 8.10 79 ALA B C 1
ATOM 750 O O . ALA B 1 26 ? 4.130 13.751 18.848 1.00 8.69 79 ALA B O 1
ATOM 752 N N . GLU B 1 27 ? 5.295 15.573 19.521 1.00 7.54 80 GLU B N 1
ATOM 753 C CA . GLU B 1 27 ? 5.348 16.136 18.172 1.00 7.38 80 GLU B CA 1
ATOM 754 C C . GLU B 1 27 ? 6.172 15.250 17.250 1.00 8.05 80 GLU B C 1
ATOM 755 O O . GLU B 1 27 ? 5.838 15.103 16.089 1.00 8.45 80 GLU B O 1
ATOM 761 N N . PHE B 1 28 ? 7.244 14.662 17.772 1.00 7.81 81 PHE B N 1
ATOM 762 C CA . PHE B 1 28 ? 8.016 13.712 16.999 1.00 7.75 81 PHE B CA 1
ATOM 763 C C . PHE B 1 28 ? 7.136 12.521 16.572 1.00 8.01 81 PHE B C 1
ATOM 764 O O . PHE B 1 28 ? 7.152 12.115 15.410 1.00 8.15 81 PHE B O 1
ATOM 772 N N . LEU B 1 29 ? 6.358 11.985 17.510 1.00 7.86 82 LEU B N 1
ATOM 773 C CA . LEU B 1 29 ? 5.474 10.855 17.197 1.00 8.96 82 LEU B CA 1
ATOM 774 C C . LEU B 1 29 ? 4.460 11.252 16.138 1.00 9.47 82 LEU B C 1
ATOM 775 O O . LEU B 1 29 ? 4.205 10.500 15.179 1.00 10.02 82 LEU B O 1
ATOM 780 N N . GLN B 1 30 ? 3.885 12.442 16.276 1.00 9.20 83 GLN B N 1
ATOM 781 C CA . GLN B 1 30 ? 2.896 12.919 15.292 1.00 11.26 83 GLN B CA 1
ATOM 782 C C . GLN B 1 30 ? 3.525 13.165 13.925 1.00 10.54 83 GLN B C 1
ATOM 783 O O . GLN B 1 30 ? 2.962 12.775 12.878 1.00 10.91 83 GLN B O 1
ATOM 789 N N . PHE B 1 31 ? 4.715 13.764 13.930 1.00 9.81 84 PHE B N 1
ATOM 790 C CA . PHE B 1 31 ? 5.425 14.048 12.667 1.00 9.43 84 PHE B CA 1
ATOM 791 C C . PHE B 1 31 ? 5.608 12.810 11.785 1.00 9.30 84 PHE B C 1
ATOM 792 O O . PHE B 1 31 ? 5.470 12.890 10.553 1.00 9.74 84 PHE B O 1
ATOM 800 N N . PHE B 1 32 ? 5.944 11.684 12.410 1.00 9.11 85 PHE B N 1
ATOM 801 C CA . PHE B 1 32 ? 6.206 10.447 11.675 1.00 9.05 85 PHE B CA 1
ATOM 802 C C . PHE B 1 32 ? 5.011 9.496 11.651 1.00 10.00 85 PHE B C 1
ATOM 803 O O . PHE B 1 32 ? 5.152 8.313 11.319 1.00 10.21 85 PHE B O 1
ATOM 811 N N . ASN B 1 33 ? 3.834 10.028 11.963 1.00 10.69 86 ASN B N 1
ATOM 812 C CA . ASN B 1 33 ? 2.597 9.226 11.947 1.00 11.44 86 ASN B CA 1
ATOM 813 C C . ASN B 1 33 ? 2.711 7.946 12.763 1.00 11.38 86 ASN B C 1
ATOM 814 O O . ASN B 1 33 ? 2.234 6.875 12.346 1.00 11.65 86 ASN B O 1
ATOM 819 N N . LEU B 1 34 ? 3.336 8.059 13.938 1.00 11.23 87 LEU B N 1
ATOM 820 C CA . LEU B 1 34 ? 3.483 6.915 14.837 1.00 10.69 87 LEU B CA 1
ATOM 821 C C . LEU B 1 34 ? 2.216 6.864 15.694 1.00 11.46 87 LEU B C 1
ATOM 822 O O . LEU B 1 34 ? 2.227 7.128 16.910 1.00 11.73 87 LEU B O 1
ATOM 827 N N . ASP B 1 35 ? 1.112 6.545 15.021 1.00 11.74 88 ASP B N 1
ATOM 828 C CA . ASP B 1 35 ? -0.217 6.749 15.570 1.00 12.61 88 ASP B CA 1
ATOM 829 C C . ASP B 1 35 ? -0.559 5.747 16.677 1.00 12.07 88 ASP B C 1
ATOM 830 O O . ASP B 1 35 ? -1.244 6.095 17.644 1.00 12.31 88 ASP B O 1
ATOM 835 N N . PHE B 1 36 ? -0.078 4.511 16.545 1.00 12.03 89 PHE B N 1
ATOM 836 C CA . PHE B 1 36 ? -0.317 3.531 17.597 1.00 12.17 89 PHE B CA 1
ATOM 837 C C . PHE B 1 36 ? 0.527 3.846 18.831 1.00 11.38 89 PHE B C 1
ATOM 838 O O . PHE B 1 36 ? 0.053 3.726 19.967 1.00 11.52 89 PHE B O 1
ATOM 846 N N . THR B 1 37 ? 1.773 4.282 18.605 1.00 10.46 90 THR B N 1
ATOM 847 C CA . THR B 1 37 ? 2.571 4.752 19.726 1.00 10.49 90 THR B CA 1
ATOM 848 C C . THR B 1 37 ? 1.889 5.908 20.456 1.00 10.44 90 THR B C 1
ATOM 849 O O . THR B 1 37 ? 1.820 5.903 21.683 1.00 10.27 90 THR B O 1
ATOM 853 N N . LEU B 1 38 ? 1.371 6.894 19.718 1.00 10.83 91 LEU B N 1
ATOM 854 C CA . LEU B 1 38 ? 0.656 8.002 20.349 1.00 11.20 91 LEU B CA 1
ATOM 855 C C . LEU B 1 38 ? -0.568 7.528 21.143 1.00 10.95 91 LEU B C 1
ATOM 856 O O . LEU B 1 38 ? -0.839 8.036 22.226 1.00 11.67 91 LEU B O 1
ATOM 861 N N . ALA B 1 39 ? -1.271 6.539 20.600 1.00 10.94 92 ALA B N 1
ATOM 862 C CA . ALA B 1 39 ? -2.474 5.989 21.219 1.00 11.17 92 ALA B CA 1
ATOM 863 C C . ALA B 1 39 ? -2.198 5.401 22.605 1.00 10.61 92 ALA B C 1
ATOM 864 O O . ALA B 1 39 ? -3.097 5.368 23.454 1.00 10.49 92 ALA B O 1
ATOM 866 N N . VAL B 1 40 ? -0.974 4.908 22.811 1.00 10.97 93 VAL B N 1
ATOM 867 C CA . VAL B 1 40 ? -0.560 4.388 24.129 1.00 11.36 93 VAL B CA 1
ATOM 868 C C . VAL B 1 40 ? 0.122 5.465 24.970 1.00 11.70 93 VAL B C 1
ATOM 869 O O . VAL B 1 40 ? -0.104 5.560 26.186 1.00 10.22 93 VAL B O 1
ATOM 873 N N . PHE B 1 41 ? 0.943 6.282 24.315 1.00 10.50 94 PHE B N 1
ATOM 874 C CA . PHE B 1 41 ? 1.612 7.423 24.979 1.00 10.40 94 PHE B CA 1
ATOM 875 C C . PHE B 1 41 ? 0.646 8.324 25.748 1.00 10.48 94 PHE B C 1
ATOM 876 O O . PHE B 1 41 ? 0.900 8.690 26.898 1.00 10.57 94 PHE B O 1
ATOM 884 N N . GLN B 1 42 ? -0.458 8.686 25.110 1.00 10.78 95 GLN B N 1
ATOM 885 C CA . GLN B 1 42 ? -1.398 9.606 25.739 1.00 11.67 95 GLN B CA 1
ATOM 886 C C . GLN B 1 42 ? -2.010 9.080 27.057 1.00 11.93 95 GLN B C 1
ATOM 887 O O . GLN B 1 42 ? -1.922 9.763 28.086 1.00 11.50 95 GLN B O 1
ATOM 893 N N . PRO B 1 43 ? -2.611 7.869 27.055 1.00 12.26 96 PRO B N 1
ATOM 894 C CA . PRO B 1 43 ? -3.078 7.398 28.367 1.00 12.33 96 PRO B CA 1
ATOM 895 C C . PRO B 1 43 ? -1.934 7.106 29.350 1.00 12.09 96 PRO B C 1
ATOM 896 O O . PRO B 1 43 ? -2.094 7.329 30.55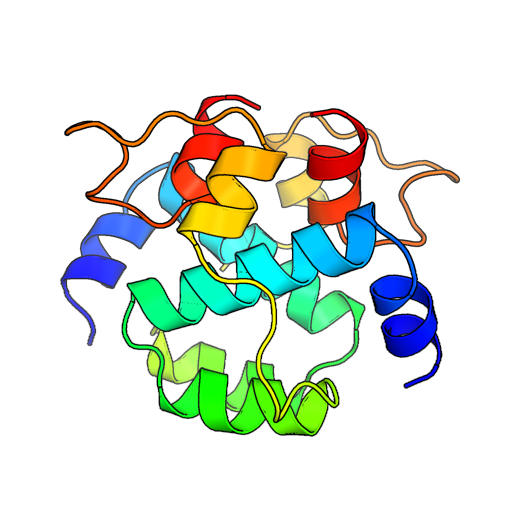4 1.00 13.68 96 PRO B O 1
ATOM 900 N N . GLU B 1 44 ? -0.789 6.640 28.858 1.00 12.17 97 GLU B N 1
ATOM 901 C CA . GLU B 1 44 ? 0.297 6.264 29.768 1.00 12.04 97 GLU B CA 1
ATOM 902 C C . GLU B 1 44 ? 0.925 7.470 30.478 1.00 11.91 97 GLU B C 1
ATOM 903 O O . GLU B 1 44 ? 1.463 7.348 31.588 1.00 13.22 97 GLU B O 1
ATOM 909 N N . THR B 1 45 ? 0.847 8.631 29.825 1.00 11.92 98 THR B N 1
ATOM 910 C CA . THR B 1 45 ? 1.350 9.885 30.380 1.00 11.85 98 THR B CA 1
ATOM 911 C C . THR B 1 45 ? 0.249 10.781 30.936 1.00 11.92 98 THR B C 1
ATOM 912 O O . THR B 1 45 ? 0.524 11.888 31.407 1.00 11.60 98 THR B O 1
ATOM 916 N N . SER B 1 46 ? -0.998 10.313 30.886 1.00 12.64 99 SER B N 1
ATOM 917 C CA . SER B 1 46 ? -2.132 11.128 31.321 1.00 13.98 99 SER B CA 1
ATOM 918 C C . SER B 1 46 ? -2.195 12.454 30.527 1.00 14.40 99 SER B C 1
ATOM 919 O O . SER B 1 46 ? -2.405 13.542 31.096 1.00 15.53 99 SER B O 1
ATOM 922 N N . THR B 1 47 ? -1.984 12.360 29.216 1.00 14.50 100 THR B N 1
ATOM 923 C CA . THR B 1 47 ? -2.069 13.526 28.328 1.00 14.58 100 THR B CA 1
ATOM 924 C C . THR B 1 47 ? -3.107 13.302 27.215 1.00 14.33 100 THR B C 1
ATOM 925 O O . THR B 1 47 ? -2.899 13.676 26.057 1.00 14.10 100 THR B O 1
ATOM 929 N N . LEU B 1 48 ? -4.245 12.698 27.584 1.00 15.40 101 LEU B N 1
ATOM 930 C CA . LEU B 1 48 ? -5.299 12.406 26.610 1.00 15.24 101 LEU B CA 1
ATOM 931 C C . LEU B 1 48 ? -5.815 13.646 25.858 1.00 14.48 101 LEU B C 1
ATOM 932 O O . LEU B 1 48 ? -6.220 13.552 24.687 1.00 14.37 101 LEU B O 1
ATOM 937 N N . GLN B 1 49 ? -5.741 14.797 26.515 1.00 13.99 102 GLN B N 1
ATOM 938 C CA . GLN B 1 49 ? -6.139 16.085 25.915 1.00 13.49 102 GLN B CA 1
ATOM 939 C C . GLN B 1 49 ? -5.077 16.643 24.959 1.00 12.97 102 GLN B C 1
ATOM 940 O O . GLN B 1 49 ? -5.317 17.621 24.252 1.00 12.40 102 GLN B O 1
ATOM 946 N N . GLY B 1 50 ? -3.912 16.010 24.931 1.00 11.44 103 GLY B N 1
ATOM 947 C CA . GLY B 1 50 ? -2.842 16.439 24.032 1.00 11.59 103 GLY B CA 1
ATOM 948 C C . GLY B 1 50 ? -1.981 17.515 24.644 1.00 11.39 103 GLY B C 1
ATOM 949 O O . GLY B 1 50 ? -2.445 18.388 25.387 1.00 11.23 103 GLY B O 1
ATOM 950 N N . LEU B 1 51 ? -0.692 17.431 24.343 1.00 10.81 104 LEU B N 1
ATOM 951 C CA . LEU B 1 51 ? 0.255 18.451 24.781 1.00 10.63 104 LEU B CA 1
ATOM 952 C C . LEU B 1 51 ? 0.259 19.624 23.791 1.00 10.63 104 LEU B C 1
ATOM 953 O O . LEU B 1 51 ? -0.561 19.664 22.862 1.00 10.71 104 LEU B O 1
ATOM 958 N N . GLU B 1 52 ? 1.158 20.588 23.996 1.00 9.94 105 GLU B N 1
ATOM 959 C CA . GLU B 1 52 ? 1.188 21.768 23.113 1.00 10.25 105 GLU B CA 1
ATOM 960 C C . GLU B 1 52 ? 1.584 21.436 21.686 1.00 9.62 105 GLU B C 1
ATOM 961 O O . GLU B 1 52 ? 2.400 20.552 21.447 1.00 10.16 105 GLU B O 1
ATOM 967 N N . GLY B 1 53 ? 0.990 22.146 20.734 1.00 9.48 106 GLY B N 1
ATOM 968 C CA . GLY B 1 53 ? 1.233 21.865 19.315 1.00 8.60 106 GLY B CA 1
ATOM 969 C C . GLY B 1 53 ? 2.584 22.327 18.808 1.00 8.72 106 GLY B C 1
ATOM 970 O O . GLY B 1 53 ? 3.221 23.201 19.398 1.00 8.42 106 GLY B O 1
ATOM 971 N N . ARG B 1 54 ? 2.990 21.764 17.678 1.00 8.86 107 ARG B N 1
ATOM 972 C CA . ARG B 1 54 ? 4.253 22.124 17.039 1.00 8.88 107 ARG B CA 1
ATOM 973 C C . ARG B 1 54 ? 4.545 23.635 16.970 1.00 9.16 107 ARG B C 1
ATOM 974 O O . ARG B 1 54 ? 5.640 24.064 17.333 1.00 9.71 107 ARG B O 1
ATOM 982 N N . GLU B 1 55 ? 3.595 24.435 16.486 1.00 9.50 108 GLU B N 1
ATOM 983 C CA . GLU B 1 55 ? 3.901 25.862 16.279 1.00 9.13 108 GLU B CA 1
ATOM 984 C C . GLU B 1 55 ? 3.953 26.660 17.590 1.00 9.52 108 GLU B C 1
ATOM 985 O O . GLU B 1 55 ? 4.714 27.621 17.720 1.00 11.01 108 GLU B O 1
ATOM 991 N N . ASN B 1 56 ? 3.188 26.200 18.579 1.00 9.82 109 ASN B N 1
ATOM 992 C CA . ASN B 1 56 ? 3.283 26.701 19.949 1.00 10.08 109 ASN B CA 1
ATOM 993 C C . ASN B 1 56 ? 4.709 26.445 20.465 1.00 9.98 109 ASN B C 1
ATOM 994 O O . ASN B 1 56 ? 5.376 27.336 21.001 1.00 10.56 109 ASN B O 1
ATOM 999 N N . LEU B 1 57 ? 5.183 25.213 20.286 1.00 9.13 110 LEU B N 1
ATOM 1000 C CA . LEU B 1 57 ? 6.526 24.874 20.738 1.00 9.10 110 LEU B CA 1
ATOM 1001 C C . LEU B 1 57 ? 7.592 25.684 20.012 1.00 9.36 110 LEU B C 1
ATOM 1002 O O . LEU B 1 57 ? 8.522 26.164 20.645 1.00 10.22 110 LEU B O 1
ATOM 1007 N N . ALA B 1 58 ? 7.453 25.833 18.694 1.00 10.10 111 ALA B N 1
ATOM 1008 C CA . ALA B 1 58 ? 8.436 26.594 17.923 1.00 10.18 111 ALA B CA 1
ATOM 1009 C C . ALA B 1 58 ? 8.502 28.038 18.410 1.00 10.98 111 ALA B C 1
ATOM 1010 O O . ALA B 1 58 ? 9.585 28.593 18.597 1.00 11.52 111 ALA B O 1
ATOM 1012 N N . ARG B 1 59 ? 7.334 28.630 18.643 1.00 12.15 112 ARG B N 1
ATOM 1013 C CA . ARG B 1 59 ? 7.266 29.977 19.215 1.00 13.79 112 ARG B CA 1
ATOM 1014 C C . ARG B 1 59 ? 8.023 30.063 20.548 1.00 13.56 112 ARG B C 1
ATOM 1015 O O . ARG B 1 59 ? 8.835 30.978 20.762 1.00 13.98 112 ARG B O 1
ATOM 1023 N N . ASP B 1 60 ? 7.791 29.084 21.421 1.00 14.42 113 ASP B N 1
ATOM 1024 C CA . ASP B 1 60 ? 8.441 29.011 22.716 1.00 15.56 113 ASP B CA 1
ATOM 1025 C C . ASP B 1 60 ? 9.960 28.934 22.591 1.00 15.06 113 ASP B C 1
ATOM 1026 O O . ASP B 1 60 ? 10.695 29.575 23.351 1.00 16.55 113 ASP B O 1
ATOM 1031 N N . LEU B 1 61 ? 10.419 28.138 21.629 1.00 14.45 114 LEU B N 1
ATOM 1032 C CA . LEU B 1 61 ? 11.843 27.883 21.420 1.00 13.82 114 LEU B CA 1
ATOM 1033 C C . LEU B 1 61 ? 12.533 28.967 20.575 1.00 14.38 114 LEU B C 1
ATOM 1034 O O . LEU B 1 61 ? 13.762 28.982 20.441 1.00 14.98 114 LEU B O 1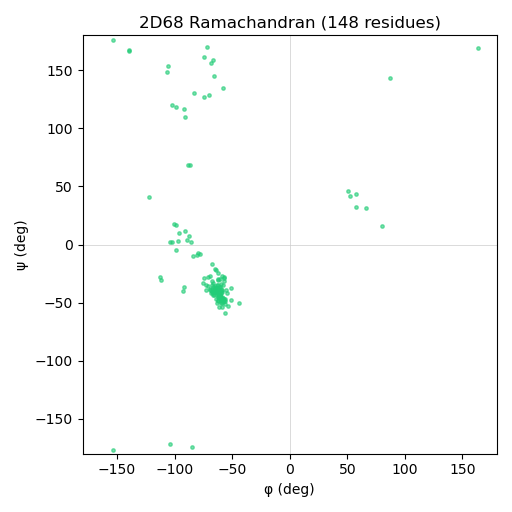
ATOM 1039 N N . GLY B 1 62 ? 11.739 29.856 19.987 1.00 14.14 115 GLY B N 1
ATOM 1040 C CA . GLY B 1 62 ? 12.288 30.920 19.132 1.00 14.28 115 GLY B CA 1
ATOM 1041 C C . GLY B 1 62 ? 12.623 30.443 17.734 1.00 14.71 115 GLY B C 1
ATOM 1042 O O . GLY B 1 62 ? 13.339 31.130 16.980 1.00 16.50 115 GLY B O 1
ATOM 1043 N N . ILE B 1 63 ? 12.099 29.277 17.362 1.00 13.59 116 ILE B N 1
ATOM 1044 C CA . ILE B 1 63 ? 12.304 28.725 16.023 1.00 13.70 116 ILE B CA 1
ATOM 1045 C C . ILE B 1 63 ? 11.306 29.318 15.028 1.00 14.62 116 ILE B C 1
ATOM 1046 O O . ILE B 1 63 ? 10.104 29.365 15.289 1.00 14.63 116 ILE B O 1
ATOM 1051 N N . ILE B 1 64 ? 11.815 29.786 13.889 1.00 14.95 117 ILE B N 1
ATOM 1052 C CA . ILE B 1 64 ? 10.964 30.344 12.829 1.00 15.77 117 ILE B CA 1
ATOM 1053 C C . ILE B 1 64 ? 10.746 29.264 11.763 1.00 15.93 117 ILE B C 1
ATOM 1054 O O . ILE B 1 64 ? 11.707 28.792 11.154 1.00 16.72 117 ILE B O 1
ATOM 1059 N N . GLU B 1 65 ? 9.500 28.840 11.533 1.00 15.87 118 GLU B N 1
ATOM 1060 C CA . GLU B 1 65 ? 9.271 27.860 10.450 1.00 15.66 118 GLU B CA 1
ATOM 1061 C C . GLU B 1 65 ? 9.760 28.379 9.109 1.00 16.45 118 GLU B C 1
ATOM 1062 O O . GLU B 1 65 ? 9.503 29.534 8.725 1.00 16.74 118 GLU B O 1
ATOM 1068 N N . ALA B 1 66 ? 10.464 27.512 8.400 1.00 16.42 119 ALA B N 1
ATOM 1069 C CA . ALA B 1 66 ? 11.005 27.844 7.089 1.00 17.07 119 ALA B CA 1
ATOM 1070 C C . ALA B 1 66 ? 11.150 26.553 6.294 1.00 17.63 119 ALA B C 1
ATOM 1071 O O . ALA B 1 66 ? 10.876 25.460 6.813 1.00 16.51 119 ALA B O 1
ATOM 1073 N N . GLU B 1 67 ? 11.554 26.650 5.026 1.00 18.62 120 GLU B N 1
ATOM 1074 C CA . GLU B 1 67 ? 11.658 25.448 4.222 1.00 20.49 120 GLU B CA 1
ATOM 1075 C C . GLU B 1 67 ? 12.610 24.446 4.901 1.00 19.64 120 GLU B C 1
ATOM 1076 O O . GLU B 1 67 ? 12.412 23.239 4.816 1.00 20.43 120 GLU B O 1
ATOM 1082 N N . GLY B 1 68 ? 13.599 24.976 5.622 1.00 18.67 121 GLY B N 1
ATOM 1083 C CA . GLY B 1 68 ? 14.601 24.158 6.314 1.00 17.36 121 GLY B CA 1
ATOM 1084 C C . GLY B 1 68 ? 14.211 23.532 7.641 1.00 16.92 121 GLY B C 1
ATOM 1085 O O . GLY B 1 68 ? 14.987 22.746 8.198 1.00 17.99 121 GLY B O 1
ATOM 1086 N N . THR B 1 69 ? 13.033 23.892 8.166 1.00 14.18 122 THR B N 1
ATOM 1087 C CA . THR B 1 69 ? 12.513 23.258 9.383 1.00 12.97 122 THR B CA 1
ATOM 1088 C C . THR B 1 69 ? 11.274 22.409 9.134 1.00 12.09 122 THR B C 1
ATOM 1089 O O . THR B 1 69 ? 11.032 21.425 9.859 1.00 11.86 122 THR B O 1
ATOM 1093 N N . VAL B 1 70 ? 10.467 22.799 8.139 1.00 11.93 123 VAL B N 1
ATOM 1094 C CA . VAL B 1 70 ? 9.147 22.162 7.933 1.00 12.02 123 VAL B CA 1
ATOM 1095 C C . VAL B 1 70 ? 9.217 20.675 7.604 1.00 11.51 123 VAL B C 1
ATOM 1096 O O . VAL B 1 70 ? 8.250 19.920 7.868 1.00 11.77 123 VAL B O 1
ATOM 1100 N N . GLY B 1 71 ? 10.363 20.265 7.055 1.00 11.32 124 GLY B N 1
ATOM 1101 C CA . GLY B 1 71 ? 10.571 18.907 6.554 1.00 11.94 124 GLY B CA 1
ATOM 1102 C C . GLY B 1 71 ? 11.028 17.911 7.598 1.00 11.39 124 GLY B C 1
ATOM 1103 O O . GLY B 1 71 ? 11.270 16.741 7.287 1.00 12.88 124 GLY B O 1
ATOM 1104 N N . GLY B 1 72 ? 11.143 18.364 8.846 1.00 10.05 125 GLY B N 1
ATOM 1105 C CA . GLY B 1 72 ? 11.556 17.468 9.933 1.00 9.13 125 GLY B CA 1
ATOM 1106 C C . GLY B 1 72 ? 10.771 17.737 11.200 1.00 7.95 125 GLY B C 1
ATOM 1107 O O . GLY B 1 72 ? 10.106 18.762 11.309 1.00 8.42 125 GLY B O 1
ATOM 1108 N N . PRO B 1 73 ? 10.849 16.818 12.175 1.00 8.47 126 PRO B N 1
ATOM 1109 C CA . PRO B 1 73 ? 10.201 17.088 13.458 1.00 8.17 126 PRO B CA 1
ATOM 1110 C C . PRO B 1 73 ? 10.938 18.249 14.124 1.00 8.75 126 PRO B C 1
ATOM 1111 O O . PRO B 1 73 ? 12.093 18.537 13.780 1.00 9.24 126 PRO B O 1
ATOM 1115 N N . LEU B 1 74 ? 10.283 18.933 15.048 1.00 9.12 127 LEU B N 1
ATOM 1116 C CA . LEU B 1 74 ? 10.919 20.081 15.664 1.00 9.60 127 LEU B CA 1
ATOM 1117 C C . LEU B 1 74 ? 12.199 19.688 16.423 1.00 8.88 127 LEU B C 1
ATOM 1118 O O . LEU B 1 74 ? 13.165 20.452 16.461 1.00 8.88 127 LEU B O 1
ATOM 112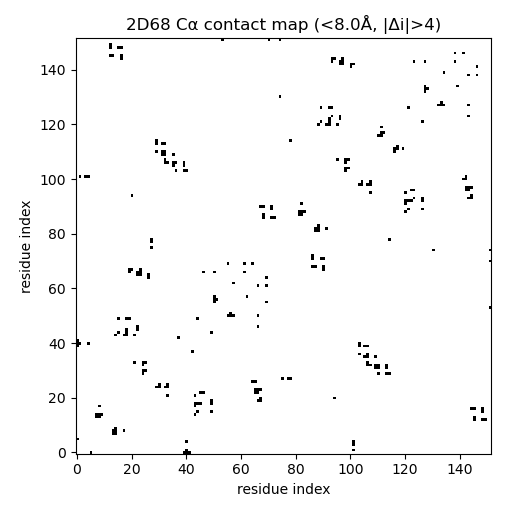3 N N . LEU B 1 75 ? 12.215 18.498 17.029 1.00 8.32 128 LEU B N 1
ATOM 1124 C CA . LEU B 1 75 ? 13.419 18.025 17.733 1.00 9.23 128 LEU B CA 1
ATOM 1125 C C . LEU B 1 75 ? 14.626 17.934 16.815 1.00 9.18 128 LEU B C 1
ATOM 1126 O O . LEU B 1 75 ? 15.765 18.040 17.260 1.00 9.37 128 LEU B O 1
ATOM 1131 N N . LEU B 1 76 ? 14.394 17.730 15.515 1.00 9.16 129 LEU B N 1
ATOM 1132 C CA . LEU B 1 76 ? 15.535 17.755 14.593 1.00 9.25 129 LEU B CA 1
ATOM 1133 C C . LEU B 1 76 ? 16.239 19.121 14.630 1.00 9.65 129 LEU B C 1
ATOM 1134 O O . LEU B 1 76 ? 17.482 19.198 14.645 1.00 10.10 129 LEU B O 1
ATOM 1139 N N . GLU B 1 77 ? 15.456 20.197 14.642 1.00 9.20 130 GLU B N 1
ATOM 1140 C CA . GLU B 1 77 ? 16.025 21.540 14.654 1.00 9.19 130 GLU B CA 1
ATOM 1141 C C . GLU B 1 77 ? 16.696 21.839 15.988 1.00 9.63 130 GLU B C 1
ATOM 1142 O O . GLU B 1 77 ? 17.784 22.445 16.050 1.00 10.06 130 GLU B O 1
ATOM 1148 N N . VAL B 1 78 ? 16.061 21.383 17.055 1.00 9.40 131 VAL B N 1
ATOM 1149 C CA . VAL B 1 78 ? 16.654 21.515 18.389 1.00 9.55 131 VAL B CA 1
ATOM 1150 C C . VAL B 1 78 ? 18.023 20.837 18.406 1.00 10.26 131 VAL B C 1
ATOM 1151 O O . VAL B 1 78 ? 19.027 21.431 18.821 1.00 10.32 131 VAL B O 1
ATOM 1155 N N . ILE B 1 79 ? 18.098 19.605 17.910 1.00 10.09 132 ILE B N 1
ATOM 1156 C CA . ILE B 1 79 ? 19.355 18.876 17.980 1.00 11.17 132 ILE B CA 1
ATOM 1157 C C . ILE B 1 79 ? 20.430 19.432 17.018 1.00 10.37 132 ILE B C 1
ATOM 1158 O O . ILE B 1 79 ? 21.616 19.463 17.364 1.00 10.70 132 ILE B O 1
ATOM 1163 N N . ARG B 1 80 ? 20.024 19.903 15.834 1.00 9.98 133 ARG B N 1
ATOM 1164 C CA . ARG B 1 80 ? 20.967 20.576 14.934 1.00 10.04 133 ARG B CA 1
ATOM 1165 C C . ARG B 1 80 ? 21.655 21.757 15.636 1.00 9.96 133 ARG B C 1
ATOM 1166 O O . ARG B 1 80 ? 22.857 21.996 15.449 1.00 9.58 133 ARG B O 1
ATOM 1174 N N . ARG B 1 81 ? 20.869 22.472 16.442 1.00 9.98 134 ARG B N 1
ATOM 1175 C CA . ARG B 1 81 ? 21.285 23.709 17.095 1.00 9.63 134 ARG B CA 1
ATOM 1176 C C . ARG B 1 81 ? 21.782 23.536 18.531 1.00 10.94 134 ARG B C 1
ATOM 1177 O O . ARG B 1 81 ? 22.043 24.523 19.232 1.00 11.98 134 ARG B O 1
ATOM 1185 N N . TRP B 1 82 ? 21.961 22.276 18.920 1.00 12.46 135 TRP B N 1
ATOM 1186 C CA . TRP B 1 82 ? 22.506 21.926 20.243 1.00 12.96 135 TRP B CA 1
ATOM 1187 C C . TRP B 1 82 ? 24.009 21.672 20.135 1.00 13.26 135 TRP B C 1
ATOM 1188 O O . TRP B 1 82 ? 24.802 22.259 20.895 1.00 14.13 135 TRP B O 1
#

Solvent-accessible surface area: 8121 Å² total; per-residue (Å²): 164,44,90,68,2,122,139,17,37,135,68,128,42,0,96,25,0,1,0,0,0,9,12,0,0,110,63,5,104,1,84,150,0,17,60,39,2,87,94,41,5,76,59,75,53,46,54,147,55,0,3,153,74,12,56,9,155,72,47,162,56,14,89,68,4,2,0,0,15,24,0,9,124,140,101,105,102,69,4,141,138,18,25,134,66,102,45,0,89,19,0,2,1,0,0,8,15,1,1,102,60,5,103,1,82,150,0,24,62,39,0,38,68,44,6,103,12,124,182,28,28,60,44,39,88,56,3,3,174,96,10,55,13,150,56,54,169,68,14,85,69,7,2,0,1,50,19,0,8,146,126,94